Protein AF-A0A9D2UFG0-F1 (afdb_monomer)

Sequence (85 aa):
RLLVIFHGLQMGIRGDSTSYIYDAGVLPDDAVITLQEEELTAYEWVAPEDLGNYFDQGQAYRLQQAFRALQTGAVYEFSSDSPAR

Solvent-accessible surface area (backbone atoms only — not comparable to full-atom values): 5416 Å² total; per-residue (Å²): 81,76,16,34,43,34,39,37,59,79,52,64,95,70,33,68,45,73,50,74,43,63,56,87,77,80,80,62,95,82,64,82,86,81,71,52,73,93,84,39,84,77,86,81,91,77,57,73,87,56,35,62,82,80,36,59,69,64,58,26,51,53,51,45,48,30,57,50,16,69,76,70,72,45,70,48,77,49,38,65,88,51,73,86,125

Secondary structure (DSSP, 8-state):
-EEEEEEE-S-GGG-SEEEEEE------TT------TTT--------GGGGGGTS-HHHHHHHHHHHHHHHH---EEEETTS---

Radius of gyration: 14.68 Å; Cα contacts (8 Å, |Δi|>4): 98; chains: 1; bounding box: 36×36×26 Å

Mean predicted aligned error: 4.57 Å

pLDDT: mean 90.98, std 8.79, range [48.62, 97.75]

Structure (mmCIF, N/CA/C/O backbone):
data_AF-A0A9D2UFG0-F1
#
_entry.id   AF-A0A9D2UFG0-F1
#
loop_
_atom_site.group_PDB
_atom_site.id
_atom_site.type_symbol
_atom_site.label_atom_id
_atom_site.label_alt_id
_atom_site.label_comp_id
_atom_site.label_asym_id
_atom_site.label_entity_id
_atom_site.label_seq_id
_atom_site.pdbx_PDB_ins_code
_atom_site.Cartn_x
_atom_site.Cartn_y
_atom_site.Cartn_z
_atom_site.occupancy
_atom_site.B_iso_or_equiv
_atom_site.auth_seq_id
_atom_site.auth_comp_id
_atom_site.auth_asym_id
_atom_site.auth_atom_id
_atom_site.pdbx_PDB_model_num
ATOM 1 N N . ARG A 1 1 ? 1.560 -4.671 11.211 1.00 94.00 1 ARG A N 1
ATOM 2 C CA . ARG A 1 1 ? 2.525 -5.768 10.880 1.00 94.00 1 ARG A CA 1
ATOM 3 C C . ARG A 1 1 ? 3.185 -5.476 9.535 1.00 94.00 1 ARG A C 1
ATOM 5 O O . ARG A 1 1 ? 2.475 -5.012 8.662 1.00 94.00 1 ARG A O 1
ATOM 12 N N . LEU A 1 2 ? 4.486 -5.725 9.342 1.00 96.88 2 LEU A N 1
ATOM 13 C CA . LEU A 1 2 ? 5.133 -5.554 8.027 1.00 96.88 2 LEU A CA 1
ATOM 14 C C . LEU A 1 2 ? 4.607 -6.594 7.025 1.00 96.88 2 LEU A C 1
ATOM 16 O O . LEU A 1 2 ? 4.541 -7.769 7.369 1.00 96.88 2 LEU A O 1
ATOM 20 N N . LEU A 1 3 ? 4.224 -6.161 5.823 1.00 97.75 3 LEU A N 1
ATOM 21 C CA . LEU A 1 3 ? 3.646 -7.015 4.777 1.00 97.75 3 LEU A CA 1
ATOM 22 C C . LEU A 1 3 ? 4.519 -7.067 3.529 1.00 97.75 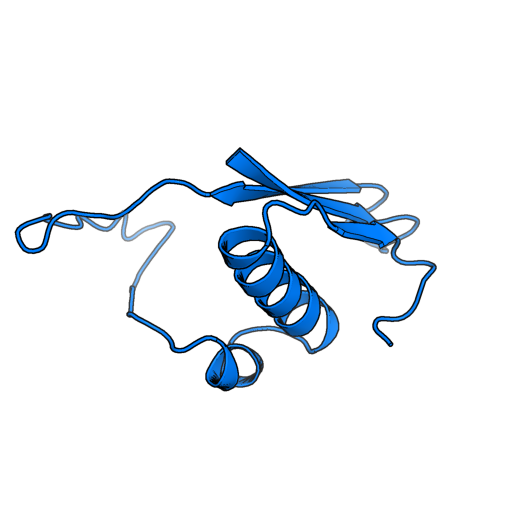3 LEU A C 1
ATOM 24 O O . LEU A 1 3 ? 4.700 -8.135 2.946 1.00 97.75 3 LEU A O 1
ATOM 28 N N . VAL A 1 4 ? 5.046 -5.911 3.121 1.00 97.56 4 VAL A N 1
ATOM 29 C CA . VAL A 1 4 ? 5.870 -5.786 1.920 1.00 97.56 4 VAL A CA 1
ATOM 30 C C . VAL A 1 4 ? 7.081 -4.914 2.191 1.00 97.56 4 VAL A C 1
ATOM 32 O O . VAL A 1 4 ? 6.960 -3.859 2.815 1.00 97.56 4 VAL A O 1
ATOM 35 N N . ILE A 1 5 ? 8.218 -5.341 1.652 1.00 97.44 5 ILE A N 1
ATOM 36 C CA . ILE A 1 5 ? 9.420 -4.535 1.466 1.00 97.44 5 ILE A CA 1
ATOM 37 C C . ILE A 1 5 ? 9.654 -4.402 -0.042 1.00 97.44 5 ILE A C 1
ATOM 39 O O . ILE A 1 5 ? 9.612 -5.391 -0.774 1.00 97.44 5 ILE A O 1
ATOM 43 N N . PHE A 1 6 ? 9.875 -3.183 -0.523 1.00 95.38 6 PHE A N 1
ATOM 44 C CA . PHE A 1 6 ? 10.246 -2.926 -1.911 1.00 95.38 6 PHE A CA 1
ATOM 45 C C . PHE A 1 6 ? 11.523 -2.099 -1.979 1.00 95.38 6 PHE A C 1
ATOM 47 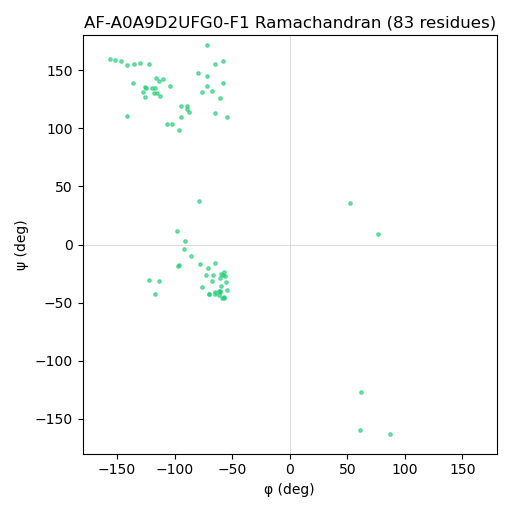O O . PHE A 1 6 ? 11.583 -1.012 -1.410 1.00 95.38 6 PHE A O 1
ATOM 54 N N . HIS A 1 7 ? 12.502 -2.593 -2.730 1.00 94.62 7 HIS A N 1
ATOM 55 C CA . HIS A 1 7 ? 13.761 -1.919 -3.018 1.00 94.62 7 HIS A CA 1
ATOM 56 C C . HIS A 1 7 ? 13.719 -1.333 -4.430 1.00 94.62 7 HIS A C 1
ATOM 58 O O . HIS A 1 7 ? 13.836 -2.053 -5.422 1.00 94.62 7 HIS A O 1
ATOM 64 N N . GLY A 1 8 ? 13.535 -0.022 -4.526 1.00 91.94 8 GLY A N 1
ATOM 65 C CA . GLY A 1 8 ? 13.634 0.703 -5.782 1.00 91.94 8 GLY A CA 1
ATOM 66 C C . GLY A 1 8 ? 15.073 1.125 -6.022 1.00 91.94 8 GLY A C 1
ATOM 67 O O . GLY A 1 8 ? 15.577 1.955 -5.280 1.00 91.94 8 GLY A O 1
ATOM 68 N N . LEU A 1 9 ? 15.733 0.587 -7.039 1.00 88.69 9 LEU A N 1
ATOM 69 C CA . LEU A 1 9 ? 17.071 1.004 -7.451 1.00 88.69 9 LEU A CA 1
ATOM 70 C C . LEU A 1 9 ? 16.983 1.728 -8.794 1.00 88.69 9 LEU A C 1
ATOM 72 O O . LEU A 1 9 ? 16.187 1.361 -9.657 1.00 88.69 9 LEU A O 1
ATOM 76 N N . GLN A 1 10 ? 17.788 2.774 -8.964 1.00 83.50 10 GLN A N 1
ATOM 77 C CA . GLN A 1 10 ? 17.942 3.523 -10.213 1.00 83.50 10 GLN A CA 1
ATOM 78 C C . GLN A 1 10 ? 16.610 4.018 -10.816 1.00 83.50 10 GLN A C 1
ATOM 80 O O . GLN A 1 10 ? 16.454 4.089 -12.035 1.00 83.50 10 GLN A O 1
ATOM 85 N N . MET A 1 11 ? 15.636 4.416 -9.984 1.00 81.19 11 MET A N 1
ATOM 86 C CA . MET A 1 11 ? 14.278 4.788 -10.423 1.00 81.19 11 MET A CA 1
ATOM 87 C C . MET A 1 11 ? 14.167 6.212 -11.014 1.00 81.19 11 MET A C 1
ATOM 89 O O . MET A 1 11 ? 13.187 6.931 -10.788 1.00 81.19 11 MET A O 1
ATOM 93 N N . GLY A 1 12 ? 15.176 6.657 -11.765 1.00 85.25 12 GLY A N 1
ATOM 94 C CA . GLY A 1 12 ? 15.216 7.987 -12.378 1.00 85.25 12 GLY A CA 1
ATOM 95 C C . GLY A 1 12 ? 15.193 9.110 -11.337 1.00 85.25 12 GLY A C 1
ATOM 96 O O . GLY A 1 12 ? 15.998 9.112 -10.411 1.00 85.25 12 GLY A O 1
ATOM 97 N N . ILE A 1 13 ? 14.256 10.058 -11.469 1.00 82.44 13 ILE A N 1
ATOM 98 C CA . ILE A 1 13 ? 14.122 11.210 -10.551 1.00 82.44 13 ILE A CA 1
ATOM 99 C C . ILE A 1 13 ? 13.843 10.763 -9.107 1.00 82.44 13 ILE A C 1
ATOM 101 O O . ILE A 1 13 ? 14.244 11.450 -8.171 1.00 82.44 13 ILE A O 1
ATOM 105 N N . ARG A 1 14 ? 13.199 9.602 -8.908 1.00 80.19 14 ARG A N 1
ATOM 106 C CA . ARG A 1 14 ? 12.975 9.040 -7.565 1.00 80.19 14 ARG A CA 1
ATOM 107 C C . ARG A 1 14 ? 14.254 8.513 -6.909 1.00 80.19 14 ARG A C 1
ATOM 109 O O . ARG A 1 14 ? 14.272 8.397 -5.689 1.00 80.19 14 ARG A O 1
ATOM 116 N N . GLY A 1 15 ? 15.296 8.219 -7.690 1.00 88.31 15 GLY A N 1
ATOM 117 C CA . GLY A 1 15 ? 16.548 7.649 -7.198 1.00 88.31 15 GLY A CA 1
ATOM 118 C C . GLY A 1 15 ? 16.374 6.279 -6.539 1.00 88.31 15 GLY A C 1
ATOM 119 O O . GLY A 1 15 ? 15.393 5.570 -6.781 1.00 88.31 15 GLY A O 1
ATOM 120 N N . ASP A 1 16 ? 17.351 5.913 -5.714 1.00 92.94 16 ASP A N 1
ATO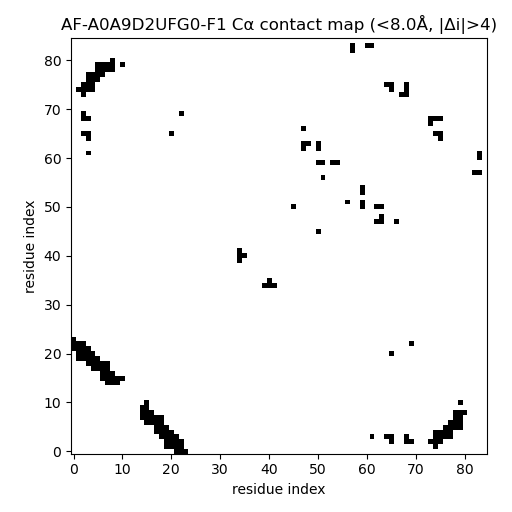M 121 C CA . ASP A 1 16 ? 17.287 4.706 -4.897 1.00 92.94 16 ASP A CA 1
ATOM 122 C C . ASP A 1 16 ? 16.360 4.943 -3.698 1.00 92.94 16 ASP A C 1
ATOM 124 O O . ASP A 1 16 ? 16.463 5.948 -2.993 1.00 92.94 16 ASP A O 1
ATOM 128 N N . SER A 1 17 ? 15.436 4.018 -3.459 1.00 90.81 17 SER A N 1
ATOM 129 C CA . SER A 1 17 ? 14.419 4.126 -2.420 1.00 90.81 17 SER A CA 1
ATOM 130 C C . SER A 1 17 ? 14.075 2.766 -1.823 1.00 90.81 17 SER A C 1
ATOM 132 O O . SER A 1 17 ? 14.274 1.710 -2.421 1.00 90.81 17 SER A O 1
ATOM 134 N N . THR A 1 18 ? 13.539 2.778 -0.606 1.00 93.12 18 THR A N 1
ATOM 135 C CA . THR A 1 18 ? 12.904 1.598 -0.019 1.00 93.12 18 THR A CA 1
ATOM 136 C C . THR A 1 18 ? 11.510 1.974 0.449 1.00 93.12 18 THR A C 1
ATOM 138 O O . THR A 1 18 ? 11.325 2.996 1.107 1.00 93.12 18 THR A O 1
ATOM 141 N N . SER A 1 19 ? 10.521 1.170 0.075 1.00 92.44 19 SER A N 1
ATOM 142 C CA . SER A 1 19 ? 9.124 1.337 0.470 1.00 92.44 19 SER A CA 1
ATOM 143 C C . SER A 1 19 ? 8.706 0.174 1.357 1.00 92.44 19 SER A C 1
ATOM 145 O O . SER A 1 19 ? 9.050 -0.975 1.086 1.00 92.44 19 SER A O 1
ATOM 147 N N . TYR A 1 20 ? 7.923 0.469 2.387 1.00 96.38 20 TYR A N 1
ATOM 148 C CA . TYR A 1 20 ? 7.403 -0.528 3.312 1.00 96.38 20 TYR A CA 1
ATOM 149 C C . TYR A 1 20 ? 5.885 -0.412 3.357 1.00 96.38 20 TYR A C 1
ATOM 151 O O . TYR A 1 20 ? 5.360 0.695 3.465 1.00 96.38 20 TYR A O 1
ATOM 159 N N . ILE A 1 21 ? 5.181 -1.542 3.297 1.00 96.50 21 ILE A N 1
ATOM 160 C CA . ILE A 1 21 ? 3.730 -1.587 3.506 1.00 96.50 21 ILE A CA 1
ATOM 161 C C . ILE A 1 21 ? 3.464 -2.335 4.802 1.00 96.50 21 ILE A C 1
ATOM 163 O O . ILE A 1 21 ? 3.935 -3.461 4.991 1.00 96.50 21 ILE A O 1
ATOM 167 N N . TYR A 1 22 ? 2.681 -1.708 5.674 1.00 97.25 22 TYR A N 1
ATOM 168 C CA . TYR A 1 22 ? 2.275 -2.271 6.949 1.00 97.25 22 TYR A CA 1
ATOM 169 C C . TYR A 1 22 ? 0.764 -2.463 6.996 1.00 97.25 22 TYR A C 1
ATOM 171 O O . TYR A 1 22 ? -0.001 -1.629 6.527 1.00 97.25 22 TYR A O 1
ATOM 179 N N . ASP A 1 23 ? 0.352 -3.543 7.643 1.00 95.69 23 ASP A N 1
ATOM 180 C CA . ASP A 1 23 ? -0.981 -3.687 8.206 1.00 95.69 23 ASP A CA 1
ATOM 181 C C . ASP A 1 23 ? -1.167 -2.656 9.326 1.00 95.69 23 ASP A C 1
ATOM 183 O O . ASP A 1 23 ? -0.477 -2.746 10.355 1.00 95.69 23 ASP A O 1
ATOM 187 N N . ALA A 1 24 ? -2.059 -1.696 9.085 1.00 93.62 24 ALA A N 1
ATOM 188 C CA . ALA A 1 24 ? -2.437 -0.627 10.004 1.00 93.62 24 ALA A CA 1
ATOM 189 C C . ALA A 1 24 ? -3.638 -0.995 10.900 1.00 93.62 24 ALA A C 1
ATOM 191 O O . ALA A 1 24 ? -4.067 -0.174 11.707 1.00 93.62 24 ALA A O 1
ATOM 192 N N . GLY A 1 25 ? -4.157 -2.223 10.796 1.00 93.00 25 GLY A N 1
ATOM 193 C CA . GLY A 1 25 ? -5.357 -2.663 11.496 1.00 93.00 25 GLY A CA 1
ATOM 194 C C . GLY A 1 25 ? -6.640 -2.351 10.727 1.00 93.00 25 GLY A C 1
ATOM 195 O O . GLY A 1 25 ? -6.629 -2.103 9.523 1.00 93.00 25 GLY A O 1
ATOM 196 N N . VAL A 1 26 ? -7.761 -2.402 11.443 1.00 92.62 26 VAL A N 1
ATOM 197 C CA . VAL A 1 26 ? -9.108 -2.213 10.894 1.00 92.62 26 VAL A CA 1
ATOM 198 C C . VAL A 1 26 ? -9.723 -0.986 11.553 1.00 92.62 26 VAL A C 1
ATOM 200 O O . VAL A 1 26 ? -9.685 -0.859 12.779 1.00 92.62 26 VAL A O 1
ATOM 203 N N . LEU A 1 27 ? -10.269 -0.081 10.741 1.00 92.75 27 LEU A N 1
ATOM 204 C CA . LEU A 1 27 ? -11.064 1.034 11.247 1.00 92.75 27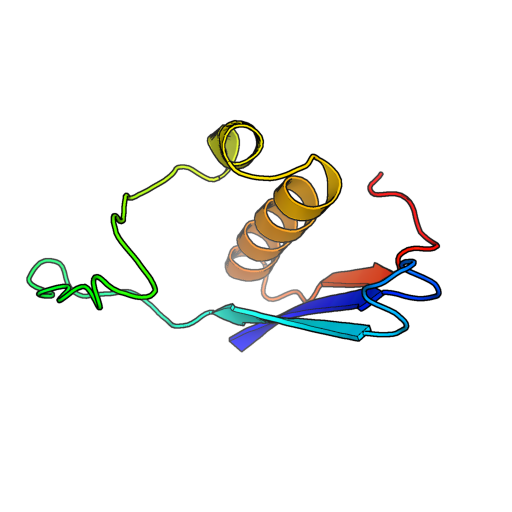 LEU A CA 1
ATOM 205 C C . LEU A 1 27 ? -12.416 0.507 11.749 1.00 92.75 27 LEU A C 1
ATOM 207 O O . LEU A 1 27 ? -13.012 -0.328 11.070 1.00 92.75 27 LEU A O 1
ATOM 211 N N . PRO A 1 28 ? -12.905 0.965 12.912 1.00 94.56 28 PRO A N 1
ATOM 212 C CA . PRO A 1 28 ? -14.248 0.621 13.359 1.00 94.56 28 PRO A CA 1
ATOM 213 C C . PRO A 1 28 ? -15.308 1.207 12.417 1.00 94.56 28 PRO A C 1
ATOM 215 O O . PRO A 1 28 ? -15.068 2.214 11.751 1.00 94.56 28 PRO A O 1
ATOM 218 N N . ASP A 1 29 ? -16.486 0.585 12.382 1.00 92.44 29 ASP A N 1
ATOM 219 C CA . ASP A 1 29 ? -17.569 0.948 11.455 1.00 92.44 29 ASP A CA 1
ATOM 220 C C . ASP A 1 29 ? -18.057 2.400 11.622 1.00 92.44 29 ASP A C 1
ATOM 222 O O . ASP A 1 29 ? -18.581 2.994 10.682 1.00 92.44 29 ASP A O 1
ATOM 226 N N . ASP A 1 30 ? -17.882 2.982 12.810 1.00 94.31 30 ASP A N 1
ATOM 227 C CA . ASP A 1 30 ? -18.241 4.360 13.153 1.00 94.31 30 ASP A CA 1
ATOM 228 C C . ASP A 1 30 ? -17.057 5.342 13.082 1.00 94.31 30 ASP A C 1
ATOM 230 O O . ASP A 1 30 ? -17.167 6.488 13.528 1.00 94.31 30 ASP A O 1
ATOM 234 N N . ALA A 1 31 ? -1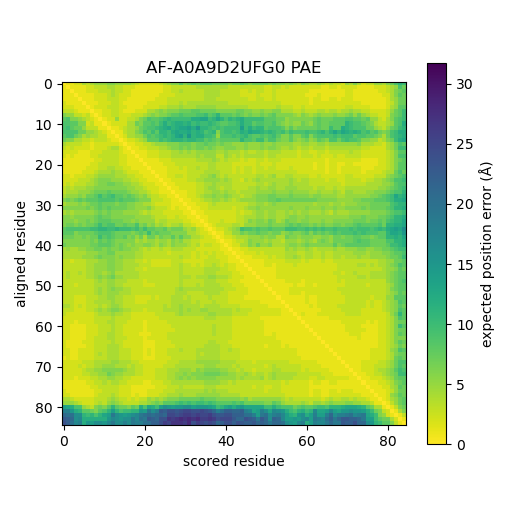5.921 4.924 12.512 1.00 94.31 31 ALA A N 1
ATOM 235 C CA . ALA A 1 31 ? -14.761 5.787 12.349 1.00 94.31 31 ALA A CA 1
ATOM 236 C C . ALA A 1 31 ? -15.088 7.007 11.475 1.00 94.31 31 ALA A C 1
ATOM 238 O O . ALA A 1 31 ? -15.509 6.892 10.324 1.00 94.31 31 ALA A O 1
ATOM 239 N N . VAL A 1 32 ? -14.814 8.199 12.004 1.00 93.12 32 VAL A N 1
ATOM 240 C CA . VAL A 1 32 ? -14.903 9.448 11.243 1.00 93.12 32 VAL A CA 1
ATOM 241 C C . VAL A 1 32 ? -13.558 9.713 10.572 1.00 93.12 32 VAL A C 1
ATOM 243 O O . VAL A 1 32 ? -12.553 9.926 11.250 1.00 93.12 32 VAL A O 1
ATOM 246 N N . ILE A 1 33 ? -13.541 9.718 9.237 1.00 91.12 33 ILE A N 1
ATOM 247 C CA . ILE A 1 33 ? -12.358 10.072 8.446 1.00 91.12 33 ILE A CA 1
ATOM 248 C C . ILE A 1 33 ? -12.433 11.556 8.085 1.00 91.12 33 ILE A C 1
ATOM 250 O O . ILE A 1 33 ? -13.252 11.967 7.263 1.00 91.12 33 ILE A O 1
ATOM 254 N N . THR A 1 34 ? -11.561 12.354 8.700 1.00 92.50 34 THR A N 1
ATOM 255 C CA . THR A 1 34 ? -11.375 13.770 8.363 1.00 92.50 34 THR A CA 1
ATOM 256 C C . THR A 1 34 ? -10.224 13.904 7.377 1.00 92.50 34 THR A C 1
ATOM 258 O O . THR A 1 34 ? -9.092 13.532 7.685 1.00 92.50 34 THR A O 1
ATOM 261 N N . LEU A 1 35 ? -10.516 14.434 6.193 1.00 93.81 35 LEU A N 1
ATOM 262 C CA . LEU A 1 35 ? -9.529 14.648 5.141 1.00 93.81 35 LEU A CA 1
ATOM 263 C C . LEU A 1 35 ? -8.700 15.917 5.390 1.00 93.81 35 LEU A C 1
ATOM 265 O O . LEU A 1 35 ? -9.204 16.894 5.939 1.00 93.81 35 LEU A O 1
ATOM 269 N N . GLN A 1 36 ? -7.430 15.889 4.976 1.00 93.56 36 GLN A N 1
ATOM 270 C CA . GLN A 1 36 ? -6.595 17.086 4.837 1.00 93.56 36 GLN A CA 1
ATOM 271 C C . GLN A 1 36 ? -6.667 17.519 3.378 1.00 93.56 36 GLN A C 1
ATOM 273 O O . GLN A 1 36 ? -5.996 16.922 2.540 1.00 93.56 36 GLN A O 1
ATOM 278 N N . GLU A 1 37 ? -7.519 18.495 3.070 1.00 88.56 37 GLU A N 1
ATOM 279 C CA . GLU A 1 37 ? -7.876 18.864 1.692 1.00 88.56 37 GLU A CA 1
ATOM 280 C C . GLU A 1 37 ? -6.665 19.249 0.826 1.00 88.56 37 GLU A C 1
ATOM 282 O O . GLU A 1 37 ? -6.720 19.115 -0.396 1.00 88.56 37 GLU A O 1
ATOM 287 N N . GLU A 1 38 ? -5.559 19.676 1.441 1.00 93.06 38 GLU A N 1
ATOM 288 C CA . GLU A 1 38 ? -4.314 20.016 0.753 1.00 93.06 38 GLU A CA 1
ATOM 289 C C . GLU A 1 38 ? -3.538 18.794 0.228 1.00 93.06 38 GLU A C 1
ATOM 291 O O . GLU A 1 38 ? -2.798 18.918 -0.746 1.00 93.06 38 GLU A O 1
ATOM 296 N N . GLU A 1 39 ? -3.706 17.622 0.847 1.00 89.69 39 GLU A N 1
ATOM 297 C CA . GLU A 1 39 ? -2.903 16.4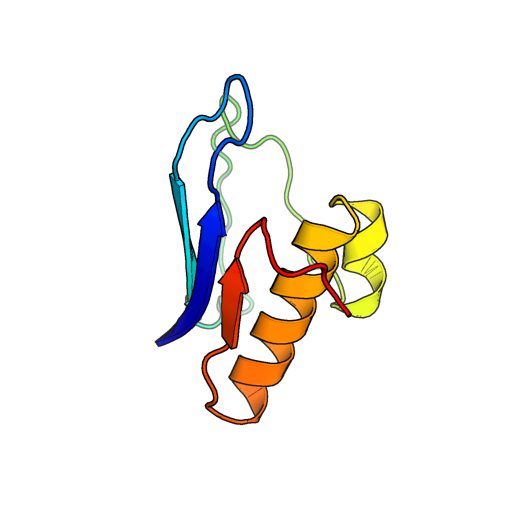13 0.582 1.00 89.69 39 GLU A CA 1
ATOM 298 C C . GLU A 1 39 ? -3.760 15.210 0.150 1.00 89.69 39 GLU A C 1
ATOM 300 O O . GLU A 1 39 ? -3.312 14.356 -0.617 1.00 89.69 39 GLU A O 1
ATOM 305 N N . LEU A 1 40 ? -5.006 15.124 0.627 1.00 91.88 40 LEU A N 1
ATOM 306 C CA . LEU A 1 40 ? -5.923 14.017 0.370 1.00 91.88 40 LEU A CA 1
ATOM 307 C C . LEU A 1 40 ? -7.348 14.541 0.180 1.00 91.88 40 LEU A C 1
ATOM 309 O O . LEU A 1 40 ? -8.005 14.971 1.123 1.00 91.88 40 LEU A O 1
ATOM 313 N N . THR A 1 41 ? -7.847 14.460 -1.049 1.00 91.62 41 THR A N 1
ATOM 314 C CA . THR A 1 41 ? -9.136 15.054 -1.442 1.00 91.62 41 THR A CA 1
ATOM 315 C C . THR A 1 41 ? -10.309 14.078 -1.407 1.00 91.62 41 THR A C 1
ATOM 317 O O . THR A 1 41 ? -11.461 14.506 -1.384 1.00 91.62 41 THR A O 1
ATOM 320 N N . ALA A 1 42 ? -10.043 12.770 -1.394 1.00 91.81 42 ALA A N 1
ATOM 321 C CA . ALA A 1 42 ? -11.058 11.727 -1.323 1.00 91.81 42 ALA A CA 1
ATOM 322 C C . ALA A 1 42 ? -10.478 10.434 -0.738 1.00 91.81 42 ALA A C 1
ATOM 324 O O . ALA A 1 42 ? -9.268 10.205 -0.771 1.00 91.81 42 ALA A O 1
ATOM 325 N N . TYR A 1 43 ? -11.361 9.571 -0.242 1.00 92.50 43 TYR A N 1
ATOM 326 C CA . TYR A 1 43 ? -11.042 8.187 0.086 1.00 92.50 43 TYR A CA 1
ATOM 327 C C . TYR A 1 43 ? -12.212 7.287 -0.303 1.00 92.50 43 TYR A C 1
ATOM 329 O O . TYR A 1 43 ? -13.363 7.725 -0.344 1.00 92.50 43 TYR A O 1
ATOM 337 N N . GLU A 1 44 ? -11.912 6.021 -0.558 1.00 92.12 44 GLU A N 1
ATOM 338 C CA . GLU A 1 44 ? -12.911 4.998 -0.828 1.00 92.12 44 GLU A CA 1
ATOM 339 C C . GLU A 1 44 ? -12.400 3.619 -0.405 1.00 92.12 44 GLU A C 1
ATOM 341 O O . GLU A 1 44 ? -11.196 3.391 -0.260 1.00 92.12 44 GLU A O 1
ATOM 346 N N . TRP A 1 45 ? -13.336 2.698 -0.194 1.00 92.56 45 TRP A N 1
ATOM 347 C CA . TRP A 1 45 ? -13.039 1.299 0.083 1.00 92.56 45 TRP A CA 1
ATOM 348 C C . TRP A 1 45 ? -12.945 0.537 -1.239 1.00 92.56 45 TRP A C 1
ATOM 350 O O . TRP A 1 45 ? -13.926 0.463 -1.974 1.00 92.56 45 TRP A O 1
ATOM 360 N N . VAL A 1 46 ? -11.779 -0.042 -1.527 1.00 93.75 46 VAL A N 1
ATOM 361 C CA . VAL A 1 46 ? -11.483 -0.701 -2.810 1.00 93.75 46 VAL A CA 1
ATOM 362 C C . VAL A 1 46 ? -11.211 -2.185 -2.588 1.00 93.75 46 VAL A C 1
ATOM 364 O O . VAL A 1 46 ? -10.456 -2.553 -1.683 1.00 93.75 46 VAL A O 1
ATOM 367 N N . ALA A 1 47 ? -11.803 -3.042 -3.422 1.00 91.62 47 ALA A N 1
ATOM 368 C CA . ALA A 1 47 ? -11.503 -4.469 -3.412 1.00 91.62 47 ALA A CA 1
ATOM 369 C C . ALA A 1 47 ? -10.097 -4.738 -3.997 1.00 91.62 47 ALA A C 1
ATOM 371 O O . ALA A 1 47 ? -9.673 -4.043 -4.924 1.00 91.62 47 ALA A O 1
ATOM 372 N N . PRO A 1 48 ? -9.340 -5.738 -3.503 1.00 91.12 48 PRO A N 1
ATOM 373 C CA . PRO A 1 48 ? -7.979 -6.008 -3.983 1.00 91.12 48 PRO A CA 1
ATOM 374 C C . PRO A 1 48 ? -7.855 -6.238 -5.503 1.00 91.12 48 PRO A C 1
ATOM 376 O O . PRO A 1 48 ? -6.835 -5.897 -6.110 1.00 91.12 48 PRO A O 1
ATOM 379 N N . GLU A 1 49 ? -8.877 -6.819 -6.125 1.00 91.62 49 GLU A N 1
ATOM 380 C CA . GLU A 1 49 ? -8.975 -7.051 -7.568 1.00 91.62 49 GLU A CA 1
ATOM 381 C C . GLU A 1 49 ? -9.072 -5.758 -8.394 1.00 91.62 49 GLU A C 1
ATOM 383 O O . GLU A 1 49 ? -8.599 -5.733 -9.531 1.00 91.62 49 GLU A O 1
ATOM 388 N N . ASP A 1 50 ? -9.577 -4.669 -7.812 1.00 95.69 50 ASP A N 1
ATOM 389 C CA . ASP A 1 50 ? -9.802 -3.391 -8.498 1.00 95.69 50 ASP A CA 1
ATOM 390 C C . ASP A 1 50 ? -8.613 -2.425 -8.398 1.00 95.69 50 ASP A C 1
ATOM 392 O O . ASP A 1 50 ? -8.607 -1.366 -9.025 1.00 95.69 50 ASP A O 1
ATOM 396 N N . LEU A 1 51 ? -7.560 -2.781 -7.653 1.00 94.44 51 LEU A N 1
ATOM 397 C CA . LEU A 1 51 ? -6.387 -1.922 -7.430 1.00 94.44 51 LEU A CA 1
ATOM 398 C C . LEU A 1 51 ? -5.679 -1.485 -8.722 1.00 94.44 51 LEU A C 1
ATOM 400 O O . LEU A 1 51 ? -5.048 -0.427 -8.748 1.00 94.44 51 LEU A O 1
ATOM 404 N N . GLY A 1 52 ? -5.798 -2.268 -9.799 1.00 94.88 52 GLY A N 1
ATOM 405 C CA . GLY A 1 52 ? -5.257 -1.920 -11.117 1.00 94.88 52 GLY A CA 1
ATOM 406 C C . GLY A 1 52 ? -5.913 -0.691 -11.760 1.00 94.88 52 GLY A C 1
ATOM 407 O O . GLY A 1 52 ? -5.335 -0.112 -12.674 1.00 94.88 52 GLY A O 1
ATOM 408 N N . ASN A 1 53 ? -7.079 -0.261 -11.269 1.00 95.88 53 ASN A N 1
ATOM 409 C CA . ASN A 1 53 ? -7.731 0.974 -11.709 1.00 95.88 53 ASN A CA 1
ATOM 410 C C . ASN A 1 53 ? -7.098 2.234 -11.084 1.00 95.88 53 ASN A C 1
ATOM 412 O O . ASN A 1 53 ? -7.312 3.334 -11.587 1.00 95.88 53 ASN A O 1
ATOM 416 N N . TYR A 1 54 ? -6.314 2.080 -10.008 1.00 94.44 54 TYR A N 1
ATOM 417 C CA . TYR A 1 54 ? -5.760 3.184 -9.207 1.00 94.44 54 TYR A CA 1
ATOM 418 C C . TYR A 1 54 ? -4.240 3.292 -9.283 1.00 94.44 54 TYR A C 1
ATOM 420 O O . TYR A 1 54 ? -3.678 4.381 -9.169 1.00 94.44 54 TYR A O 1
ATOM 428 N N . PHE A 1 55 ? -3.565 2.159 -9.449 1.00 93.50 55 PHE A N 1
ATOM 429 C CA . PHE A 1 55 ? -2.114 2.069 -9.416 1.00 93.50 55 PHE A CA 1
ATOM 430 C C . PHE A 1 55 ? -1.566 1.478 -10.709 1.00 93.50 55 PHE A C 1
ATOM 432 O O . PHE A 1 55 ? -2.232 0.700 -11.390 1.00 93.50 55 PHE A O 1
ATOM 439 N N . ASP A 1 56 ? -0.304 1.793 -11.015 1.00 91.81 56 ASP A N 1
ATOM 440 C CA . ASP A 1 56 ? 0.423 1.057 -12.046 1.00 91.81 56 ASP A CA 1
ATOM 441 C C . ASP A 1 56 ? 0.492 -0.444 -11.713 1.00 91.81 56 ASP A C 1
ATOM 443 O O . ASP A 1 56 ? 0.370 -0.860 -10.556 1.00 91.81 56 ASP A O 1
ATOM 447 N N . GLN A 1 57 ? 0.712 -1.271 -12.737 1.00 91.00 57 GLN A N 1
ATOM 448 C CA . GLN A 1 57 ? 0.685 -2.729 -12.613 1.00 91.00 57 GLN A CA 1
ATOM 449 C C . GLN A 1 57 ? 1.632 -3.258 -11.522 1.00 91.00 57 GLN A C 1
ATOM 451 O O . GLN A 1 57 ? 1.284 -4.190 -10.798 1.00 91.00 57 GLN A O 1
ATOM 456 N N . GLY A 1 58 ? 2.822 -2.667 -11.382 1.00 90.38 58 GLY A N 1
ATOM 457 C CA . GLY A 1 58 ? 3.807 -3.112 -10.400 1.00 90.38 58 GLY A CA 1
ATOM 458 C C . GLY A 1 58 ? 3.370 -2.798 -8.972 1.00 90.38 58 GLY A C 1
ATOM 459 O O . GLY A 1 58 ? 3.502 -3.635 -8.078 1.00 90.38 58 GLY A O 1
ATOM 460 N N . GLN A 1 59 ? 2.834 -1.602 -8.749 1.00 91.56 59 GLN A N 1
ATOM 461 C CA . GLN A 1 59 ? 2.338 -1.180 -7.447 1.00 91.56 59 GLN A CA 1
ATOM 462 C C . GLN A 1 59 ? 1.054 -1.923 -7.060 1.00 91.56 59 GLN A C 1
ATOM 464 O O . GLN A 1 59 ? 0.965 -2.405 -5.929 1.00 91.56 59 GLN A O 1
ATOM 469 N N . ALA A 1 60 ? 0.114 -2.095 -7.993 1.00 95.12 60 ALA A N 1
ATOM 470 C CA . ALA A 1 60 ? -1.089 -2.898 -7.786 1.00 95.12 60 ALA A CA 1
ATOM 471 C C . ALA A 1 60 ? -0.731 -4.342 -7.398 1.00 95.12 60 ALA A C 1
ATOM 473 O O . ALA A 1 60 ? -1.233 -4.858 -6.399 1.00 95.12 60 ALA A O 1
ATOM 474 N N . TYR A 1 61 ? 0.218 -4.961 -8.110 1.00 93.69 61 TYR A N 1
ATOM 475 C CA . TYR A 1 61 ? 0.695 -6.306 -7.791 1.00 93.69 61 TYR A CA 1
ATOM 476 C C . TYR A 1 61 ? 1.281 -6.400 -6.376 1.00 93.69 61 TYR A C 1
ATOM 478 O O . TYR A 1 61 ? 0.931 -7.305 -5.617 1.00 93.69 61 TYR A O 1
ATOM 486 N N . ARG A 1 62 ? 2.138 -5.451 -5.971 1.00 94.75 62 ARG A N 1
ATOM 487 C CA . ARG A 1 62 ? 2.705 -5.432 -4.610 1.00 94.75 62 ARG A CA 1
ATOM 488 C C . ARG A 1 62 ? 1.624 -5.306 -3.536 1.00 94.75 62 ARG A C 1
ATOM 490 O O . ARG A 1 62 ? 1.703 -5.998 -2.524 1.00 94.75 62 ARG A O 1
ATOM 497 N N . LEU A 1 63 ? 0.607 -4.473 -3.757 1.00 95.62 63 LEU A N 1
ATOM 498 C CA . LEU A 1 63 ? -0.528 -4.343 -2.838 1.00 95.62 63 LEU A CA 1
ATOM 499 C C . LEU A 1 63 ? -1.347 -5.640 -2.760 1.00 95.62 63 LEU A C 1
ATOM 501 O O . LEU A 1 63 ? -1.688 -6.076 -1.664 1.00 95.62 63 LEU A O 1
ATOM 505 N N . GLN A 1 64 ? -1.577 -6.328 -3.879 1.00 94.75 64 GLN A N 1
ATOM 506 C CA . GLN A 1 64 ? -2.221 -7.648 -3.881 1.00 94.75 64 GLN A CA 1
ATOM 507 C C . GLN A 1 64 ? -1.412 -8.687 -3.089 1.00 94.75 64 GLN A C 1
ATOM 509 O O . GLN A 1 64 ? -1.979 -9.464 -2.316 1.00 94.75 64 GLN A O 1
ATOM 514 N N . GLN A 1 65 ? -0.078 -8.674 -3.199 1.00 95.12 65 GLN A N 1
ATOM 515 C CA . GLN A 1 65 ? 0.768 -9.531 -2.362 1.00 95.12 65 GLN A CA 1
ATOM 516 C C . GLN A 1 65 ? 0.720 -9.119 -0.882 1.00 95.12 65 GLN A C 1
ATOM 518 O O . GLN A 1 65 ? 0.756 -9.991 -0.016 1.00 95.12 65 GLN A O 1
ATOM 523 N N . ALA A 1 66 ? 0.541 -7.832 -0.564 1.00 96.00 66 ALA A N 1
ATOM 524 C CA . ALA A 1 66 ? 0.299 -7.385 0.810 1.00 96.00 66 ALA A CA 1
ATOM 525 C C . ALA A 1 66 ? -0.997 -7.990 1.387 1.00 96.00 66 ALA A C 1
ATOM 527 O O . ALA A 1 66 ? -0.985 -8.505 2.505 1.00 96.00 66 ALA A O 1
ATOM 528 N N . PHE A 1 67 ? -2.088 -8.025 0.611 1.00 94.31 67 PHE A N 1
ATOM 529 C CA . PHE A 1 67 ? -3.330 -8.708 1.004 1.00 94.31 67 PHE A CA 1
ATOM 530 C C . PHE A 1 67 ? -3.131 -10.211 1.219 1.00 94.31 67 PHE A C 1
ATOM 532 O O . PHE A 1 67 ? -3.640 -10.781 2.185 1.00 94.31 67 PHE A O 1
ATOM 539 N N . ARG A 1 68 ? -2.334 -10.864 0.372 1.00 94.00 68 ARG A N 1
ATOM 540 C CA . ARG A 1 68 ? -1.986 -12.274 0.571 1.00 94.00 68 ARG A CA 1
ATOM 541 C C . ARG A 1 68 ? -1.155 -12.487 1.839 1.00 94.00 68 ARG A C 1
ATOM 543 O O . ARG A 1 68 ? -1.429 -13.418 2.593 1.00 94.00 68 ARG A O 1
ATOM 550 N N . ALA A 1 69 ? -0.176 -11.621 2.104 1.00 96.31 69 ALA A N 1
ATOM 551 C CA . ALA A 1 69 ? 0.621 -11.636 3.332 1.00 96.31 69 ALA A CA 1
ATOM 552 C C . ALA A 1 69 ? -0.251 -11.456 4.581 1.00 96.31 69 ALA A C 1
ATOM 554 O O . ALA A 1 69 ? -0.002 -12.107 5.597 1.00 96.31 69 ALA A O 1
ATOM 555 N N . LEU A 1 70 ? -1.313 -10.642 4.501 1.00 94.44 70 LEU A N 1
ATOM 556 C CA . LEU A 1 70 ? -2.259 -10.487 5.604 1.00 94.44 70 LEU A CA 1
ATOM 557 C C . LEU A 1 70 ? -2.884 -11.823 6.023 1.00 94.44 70 LEU A C 1
ATOM 559 O O . LEU A 1 70 ? -2.941 -12.124 7.218 1.00 94.44 70 LEU A O 1
ATOM 563 N N . GLN A 1 71 ? -3.300 -12.620 5.038 1.00 93.50 71 GLN A N 1
ATOM 564 C CA . GLN A 1 71 ? -3.997 -13.894 5.227 1.00 93.50 71 GLN A CA 1
ATOM 565 C C . GLN A 1 71 ? -3.063 -15.029 5.660 1.00 93.50 71 GLN A C 1
ATOM 567 O O . GLN A 1 71 ? -3.456 -15.891 6.440 1.00 93.50 71 GLN A O 1
ATOM 572 N N . THR A 1 72 ? -1.831 -15.049 5.148 1.00 95.06 72 THR A N 1
ATOM 573 C CA . THR A 1 72 ? -0.892 -16.162 5.366 1.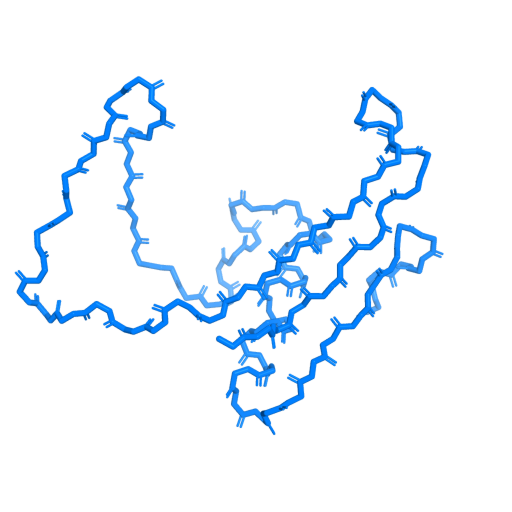00 95.06 72 THR A CA 1
ATOM 574 C C . THR A 1 72 ? 0.099 -15.915 6.497 1.00 95.06 72 THR A C 1
ATOM 576 O O . THR A 1 72 ? 0.720 -16.856 6.983 1.00 95.06 72 THR A O 1
ATOM 579 N N . GLY A 1 73 ? 0.281 -14.657 6.905 1.00 94.19 73 GLY A N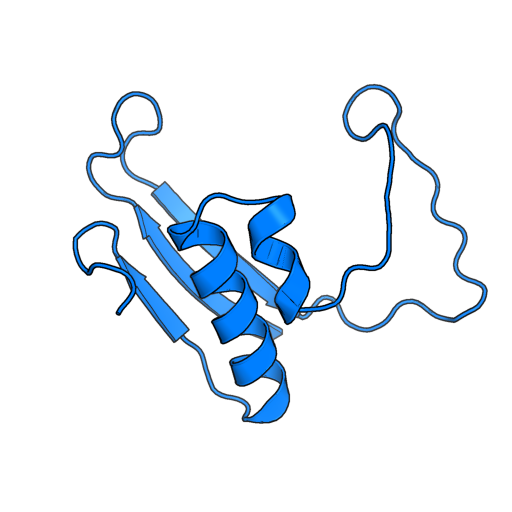 1
ATOM 580 C CA . GLY A 1 73 ? 1.333 -14.254 7.835 1.00 94.19 73 GLY A CA 1
ATOM 581 C C . GLY A 1 73 ? 2.729 -14.159 7.217 1.00 94.19 73 GLY A C 1
ATOM 582 O O . GLY A 1 73 ? 3.693 -13.975 7.956 1.00 94.19 73 GLY A O 1
ATOM 583 N N . ALA A 1 74 ? 2.844 -14.270 5.892 1.00 96.38 74 ALA A N 1
ATOM 584 C CA . ALA A 1 74 ? 4.099 -14.065 5.178 1.00 96.38 74 ALA A CA 1
ATOM 585 C C . ALA A 1 74 ? 4.513 -12.580 5.132 1.00 96.38 74 ALA A C 1
ATOM 587 O O . ALA A 1 74 ? 3.741 -11.683 5.465 1.00 96.38 74 ALA A O 1
ATOM 588 N N . VAL A 1 75 ? 5.734 -12.338 4.653 1.00 97.38 75 VAL A N 1
ATOM 589 C CA . VAL A 1 75 ? 6.220 -11.027 4.206 1.00 97.38 75 VAL A CA 1
ATOM 590 C C . VAL A 1 75 ? 6.743 -11.205 2.788 1.00 97.38 75 VAL A C 1
ATOM 592 O O . VAL A 1 75 ? 7.435 -12.186 2.512 1.00 97.38 75 VAL A O 1
ATOM 595 N N . TYR A 1 76 ? 6.408 -10.280 1.894 1.00 96.81 76 TYR A N 1
ATOM 596 C CA . TYR A 1 76 ? 6.921 -10.284 0.528 1.00 96.81 76 TYR A CA 1
ATOM 597 C C . TYR A 1 76 ? 8.004 -9.227 0.344 1.00 96.81 76 TYR A C 1
ATOM 599 O O . TYR A 1 76 ? 7.861 -8.087 0.780 1.00 96.81 76 TYR A O 1
ATOM 607 N N . GLU A 1 77 ? 9.074 -9.603 -0.341 1.00 95.94 77 GLU A N 1
ATOM 608 C CA . GLU A 1 77 ? 10.182 -8.716 -0.678 1.00 95.94 77 GLU A CA 1
ATOM 609 C C . GLU A 1 77 ? 10.317 -8.627 -2.198 1.00 95.94 77 GLU A C 1
ATOM 611 O O . GLU A 1 77 ? 10.248 -9.637 -2.902 1.00 95.94 77 GLU A O 1
ATOM 616 N N . PHE A 1 78 ? 10.483 -7.406 -2.701 1.00 93.88 78 PHE A N 1
ATOM 617 C CA . PHE A 1 78 ? 10.588 -7.106 -4.125 1.00 93.88 78 PHE A CA 1
ATOM 618 C C . PHE A 1 78 ? 11.731 -6.130 -4.390 1.00 93.88 78 PHE A C 1
ATOM 620 O O . PHE A 1 78 ? 12.060 -5.298 -3.544 1.00 93.88 78 PHE A O 1
ATOM 627 N N . SER A 1 79 ? 12.261 -6.152 -5.611 1.00 91.00 79 SER A N 1
ATOM 628 C CA . SER A 1 79 ? 13.168 -5.122 -6.115 1.00 91.00 79 SER A CA 1
ATOM 629 C C . SER A 1 79 ? 12.719 -4.618 -7.483 1.00 91.00 79 SER A C 1
ATOM 631 O O . SER A 1 79 ? 12.028 -5.334 -8.206 1.00 91.00 79 SER A O 1
ATOM 633 N N . SER A 1 80 ? 13.111 -3.399 -7.857 1.00 86.12 80 SER A N 1
ATOM 634 C CA . SER A 1 80 ? 12.904 -2.856 -9.213 1.00 86.12 80 SER A CA 1
ATOM 6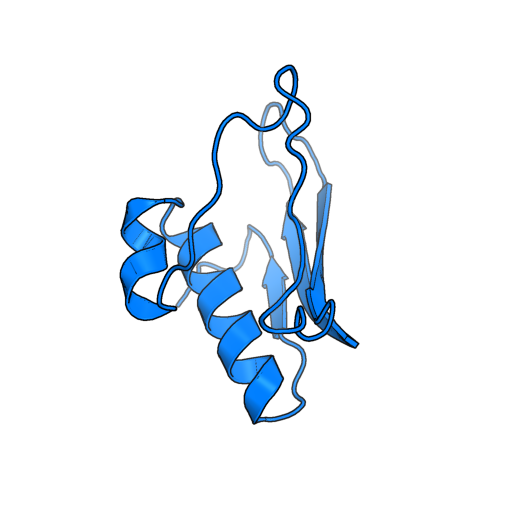35 C C . SER A 1 80 ? 13.508 -3.739 -10.308 1.00 86.12 80 SER A C 1
ATOM 637 O O . SER A 1 80 ? 13.004 -3.757 -11.428 1.00 86.12 80 SER A O 1
ATOM 639 N N . ASP A 1 81 ? 14.548 -4.497 -9.965 1.00 79.31 81 ASP A N 1
ATOM 640 C CA . ASP A 1 81 ? 15.283 -5.371 -10.883 1.00 79.31 81 ASP A CA 1
ATOM 641 C C . ASP A 1 81 ? 14.632 -6.757 -11.023 1.00 79.31 81 ASP A C 1
ATOM 643 O O . ASP A 1 81 ? 15.006 -7.550 -11.887 1.00 79.31 81 ASP A O 1
ATOM 647 N N . SER A 1 82 ? 13.642 -7.059 -10.178 1.00 64.50 82 SER A N 1
ATOM 648 C CA . SER A 1 82 ? 12.845 -8.280 -10.243 1.00 64.50 82 SER A CA 1
ATOM 649 C C . SER A 1 82 ? 11.457 -7.926 -10.774 1.00 64.50 82 SER A C 1
ATOM 651 O O . SER A 1 82 ? 10.648 -7.380 -10.020 1.00 64.50 82 SER A O 1
ATOM 653 N N . PRO A 1 83 ? 11.137 -8.208 -12.052 1.00 54.09 83 PRO A N 1
ATOM 654 C CA . PRO A 1 83 ? 9.813 -7.901 -12.570 1.00 54.09 83 PRO A CA 1
ATOM 655 C C . PRO A 1 83 ? 8.745 -8.610 -11.731 1.00 54.09 83 PRO A C 1
ATOM 657 O O . PRO A 1 83 ? 8.919 -9.768 -11.339 1.00 54.09 83 PRO A O 1
ATOM 660 N N . ALA A 1 84 ? 7.647 -7.897 -11.463 1.00 55.19 84 ALA A N 1
ATOM 661 C CA . ALA A 1 84 ? 6.427 -8.483 -10.922 1.00 55.19 84 ALA A CA 1
ATOM 662 C C . ALA A 1 84 ? 6.011 -9.630 -11.857 1.00 55.19 84 ALA A C 1
ATOM 664 O O . ALA A 1 84 ? 5.698 -9.385 -13.022 1.00 55.19 84 ALA A O 1
ATOM 665 N N . ARG A 1 85 ? 6.139 -10.872 -11.382 1.00 48.62 85 ARG A N 1
ATOM 666 C CA . ARG A 1 85 ? 5.769 -12.078 -12.131 1.00 48.62 85 ARG A CA 1
ATOM 667 C C . ARG A 1 85 ? 4.289 -12.371 -11.988 1.00 48.62 85 ARG A C 1
ATOM 669 O O . ARG A 1 85 ? 3.786 -12.202 -10.858 1.00 48.62 85 ARG A O 1
#

Foldseek 3Di:
DWAEWEWEDPPDPVHTDIDTDDDPDDDDPPDDDDDPVVPDPDDDDDDLVCCVVPDPPQVSLRVNSSVVCVVPVDHYYYYPVDPSD

Organism: NCBI:txid2840479